Protein AF-A0A2W2JR03-F1 (afdb_monomer_lite)

Structure (mmCIF, N/CA/C/O backbone):
data_AF-A0A2W2JR03-F1
#
_entry.id   AF-A0A2W2JR03-F1
#
loop_
_atom_site.gro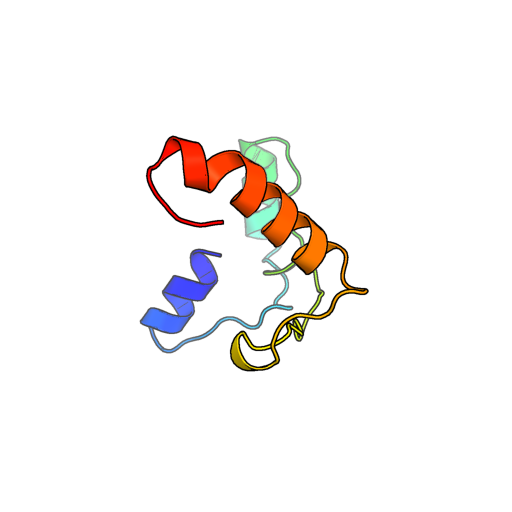up_PDB
_atom_site.id
_atom_site.type_symbol
_atom_site.label_atom_id
_atom_site.label_alt_id
_atom_site.label_comp_id
_atom_site.label_asym_id
_atom_site.label_entity_id
_atom_site.label_seq_id
_atom_site.pdbx_PDB_ins_code
_atom_site.Cartn_x
_atom_site.Cartn_y
_atom_site.Cartn_z
_atom_site.occupancy
_atom_site.B_iso_or_equiv
_atom_site.auth_seq_id
_atom_site.auth_comp_id
_atom_site.auth_asym_id
_atom_site.auth_atom_id
_atom_site.pdbx_PDB_model_num
ATOM 1 N N . SER A 1 1 ? -5.460 -3.023 5.058 1.00 74.94 1 SER A N 1
ATOM 2 C CA . SER A 1 1 ? -5.589 -3.997 3.951 1.00 74.94 1 SER A CA 1
ATOM 3 C C . SER A 1 1 ? -6.225 -5.327 4.361 1.00 74.94 1 SER A C 1
ATOM 5 O O . SER A 1 1 ? -7.278 -5.638 3.825 1.00 74.94 1 SER A O 1
ATOM 7 N N . TRP A 1 2 ? -5.691 -6.094 5.327 1.00 92.12 2 TRP A N 1
ATOM 8 C CA . TRP A 1 2 ? -6.256 -7.413 5.698 1.00 92.12 2 TRP A CA 1
ATOM 9 C C . TRP A 1 2 ? -7.728 -7.404 6.126 1.00 92.12 2 TRP A C 1
ATOM 11 O O . TRP A 1 2 ? -8.487 -8.262 5.693 1.00 92.12 2 TRP A O 1
ATOM 21 N N . THR A 1 3 ? -8.163 -6.417 6.910 1.00 93.50 3 THR A N 1
ATOM 22 C CA . THR A 1 3 ? -9.569 -6.308 7.333 1.00 93.50 3 THR A CA 1
ATOM 23 C C . THR A 1 3 ? -10.533 -6.175 6.152 1.00 93.50 3 THR A C 1
ATOM 25 O O . THR A 1 3 ? -11.594 -6.790 6.169 1.00 93.50 3 THR A O 1
ATOM 28 N N . HIS A 1 4 ? -10.156 -5.433 5.101 1.00 93.69 4 HIS A N 1
ATOM 29 C CA . HIS A 1 4 ? -10.960 -5.361 3.877 1.00 93.69 4 HIS A CA 1
ATOM 30 C C . HIS A 1 4 ? -11.020 -6.717 3.171 1.00 93.69 4 HIS A C 1
ATOM 32 O O . HIS A 1 4 ? -12.103 -7.127 2.772 1.00 93.69 4 HIS A O 1
ATOM 38 N N . LEU A 1 5 ? -9.891 -7.435 3.067 1.00 95.38 5 LEU A N 1
ATOM 39 C CA . LEU A 1 5 ? -9.857 -8.775 2.466 1.00 95.38 5 LEU A CA 1
ATOM 40 C C . LEU A 1 5 ? -10.758 -9.757 3.215 1.00 95.38 5 LEU A C 1
ATOM 42 O O . LEU A 1 5 ? -11.518 -10.485 2.586 1.00 95.38 5 LEU A O 1
ATOM 46 N N . VAL A 1 6 ? -10.719 -9.744 4.550 1.00 97.00 6 VAL A N 1
ATOM 47 C CA . VAL A 1 6 ? -11.617 -10.561 5.377 1.00 97.00 6 VAL A CA 1
ATOM 48 C C . VAL A 1 6 ? -13.072 -10.175 5.127 1.00 97.00 6 VAL A C 1
ATOM 50 O O . VAL A 1 6 ? -13.884 -11.060 4.884 1.00 97.00 6 VAL A O 1
ATOM 53 N N . GLY A 1 7 ? -13.394 -8.877 5.125 1.00 96.69 7 GLY A N 1
ATOM 54 C CA . GLY A 1 7 ? -14.739 -8.379 4.825 1.00 96.69 7 GLY A CA 1
ATOM 55 C C . GLY A 1 7 ? -15.258 -8.871 3.474 1.00 96.69 7 GLY A C 1
ATOM 56 O O . GLY A 1 7 ? -16.357 -9.412 3.394 1.00 96.69 7 GLY A O 1
ATOM 57 N N . ILE A 1 8 ? -14.440 -8.772 2.424 1.00 96.69 8 ILE A N 1
ATOM 58 C CA . ILE A 1 8 ? -14.762 -9.291 1.088 1.00 96.69 8 ILE A CA 1
ATOM 59 C C . ILE A 1 8 ? -14.985 -10.808 1.132 1.00 96.69 8 ILE A C 1
ATOM 61 O O . ILE A 1 8 ? -16.004 -11.287 0.640 1.00 96.69 8 ILE A O 1
ATOM 65 N N . ALA A 1 9 ? -14.075 -11.558 1.760 1.00 97.94 9 ALA A N 1
ATOM 66 C CA . ALA A 1 9 ? -14.150 -13.016 1.833 1.00 97.94 9 ALA A CA 1
ATOM 67 C C . ALA A 1 9 ? -15.420 -13.519 2.542 1.00 97.94 9 ALA A C 1
ATOM 69 O O . ALA A 1 9 ? -15.937 -14.575 2.187 1.00 97.94 9 ALA A O 1
ATOM 70 N N . VAL A 1 10 ? -15.947 -12.763 3.513 1.00 98.06 10 VAL A N 1
ATOM 71 C CA . VAL A 1 10 ? -17.198 -13.098 4.220 1.00 98.06 10 VAL A CA 1
ATOM 72 C C . VAL A 1 10 ? -18.444 -12.433 3.619 1.00 98.06 10 VAL A C 1
ATOM 74 O O . VAL A 1 10 ? -19.515 -12.481 4.224 1.00 98.06 10 VAL A O 1
ATOM 77 N N . GLY A 1 11 ? -18.326 -11.785 2.456 1.00 97.50 11 GLY A N 1
ATOM 78 C CA . GLY A 1 11 ? -19.444 -11.115 1.781 1.00 97.50 11 GLY A CA 1
ATOM 79 C C . GLY A 1 11 ? -19.953 -9.857 2.496 1.00 97.50 11 GLY A C 1
ATOM 80 O O . GLY A 1 11 ? -21.095 -9.452 2.300 1.00 97.50 11 GLY A O 1
ATOM 81 N N . ARG A 1 12 ? -19.126 -9.243 3.348 1.00 97.25 12 ARG A N 1
ATOM 82 C CA . ARG A 1 12 ? -19.403 -7.986 4.060 1.00 97.25 12 ARG A CA 1
ATOM 83 C C . ARG A 1 12 ? -18.249 -7.003 3.842 1.00 97.25 12 ARG A C 1
ATOM 85 O O . ARG A 1 12 ? -17.432 -6.816 4.750 1.00 97.25 12 ARG A O 1
ATOM 92 N N . PRO A 1 13 ? -18.124 -6.419 2.637 1.00 95.50 13 PRO A N 1
ATOM 93 C CA . PRO A 1 13 ? -17.077 -5.443 2.365 1.00 95.50 13 PRO A CA 1
ATOM 94 C C . PRO A 1 13 ? -17.173 -4.264 3.342 1.00 95.50 13 PRO A C 1
ATOM 96 O O . PRO A 1 13 ? -18.260 -3.837 3.724 1.00 95.50 13 PRO A O 1
ATOM 99 N N . VAL A 1 14 ? -16.014 -3.765 3.770 1.00 94.06 14 VAL A N 1
ATOM 100 C CA . VAL A 1 14 ? -15.912 -2.578 4.627 1.00 94.06 14 VAL A CA 1
ATOM 101 C C . VAL A 1 14 ? -15.659 -1.371 3.738 1.00 94.06 14 VAL A C 1
ATOM 103 O O . VAL A 1 14 ? -14.718 -1.400 2.942 1.00 94.06 14 VAL A O 1
ATOM 106 N N . GLU A 1 15 ? -16.453 -0.313 3.902 1.00 93.44 15 GLU A N 1
ATOM 107 C CA . GLU A 1 15 ? -16.271 0.922 3.138 1.00 93.44 15 GLU A CA 1
ATOM 108 C C . GLU A 1 15 ? -14.904 1.562 3.446 1.00 93.44 15 GLU A C 1
ATOM 110 O O . GLU A 1 15 ? -14.551 1.692 4.626 1.00 93.44 15 GLU A O 1
ATOM 115 N N . PRO A 1 16 ? -14.126 1.985 2.431 1.00 92.00 16 PRO A N 1
ATOM 116 C CA . PRO A 1 16 ? -12.792 2.575 2.600 1.00 92.00 16 PRO A CA 1
ATOM 117 C C . PRO A 1 16 ? -12.729 3.762 3.562 1.00 92.00 16 PRO A C 1
ATOM 119 O O . PRO A 1 16 ? -11.741 3.936 4.279 1.00 92.00 16 PRO A O 1
ATOM 122 N N . GLU A 1 17 ? -13.784 4.569 3.610 1.00 93.25 17 GLU A N 1
ATOM 123 C CA . GLU A 1 17 ? -13.850 5.762 4.457 1.00 93.25 17 GLU A CA 1
ATOM 124 C C . GLU A 1 17 ? -14.365 5.483 5.875 1.00 93.25 17 GLU A C 1
ATOM 126 O O . GLU A 1 17 ? -14.427 6.403 6.695 1.00 93.25 17 GLU A O 1
ATOM 131 N N . THR A 1 18 ? -14.699 4.225 6.190 1.00 94.50 18 THR A N 1
ATOM 132 C CA . THR A 1 18 ? -15.207 3.824 7.508 1.00 94.50 18 THR A CA 1
ATOM 133 C C . THR A 1 18 ? -14.267 4.305 8.608 1.00 94.50 18 THR A C 1
ATOM 135 O O . THR A 1 18 ? -13.063 4.035 8.580 1.00 94.50 18 THR A O 1
ATOM 138 N N . VAL A 1 19 ? -14.818 5.010 9.596 1.00 95.44 19 VAL A N 1
ATOM 139 C CA . VAL A 1 19 ? -14.066 5.467 10.768 1.00 95.44 19 VAL A CA 1
ATOM 140 C C . VAL A 1 19 ? -13.703 4.266 11.632 1.00 95.44 19 VAL A C 1
ATOM 142 O O . VAL A 1 19 ? -14.559 3.445 11.966 1.00 95.44 19 VAL A O 1
ATOM 145 N N . ILE A 1 20 ? -12.432 4.176 12.020 1.00 95.38 20 ILE A N 1
ATOM 146 C CA . ILE A 1 20 ? -11.981 3.114 12.915 1.00 95.38 20 ILE A CA 1
ATOM 147 C C . ILE A 1 20 ? -12.511 3.395 14.328 1.00 95.38 20 ILE A C 1
ATOM 149 O O . ILE A 1 20 ? -12.306 4.510 14.833 1.00 95.38 20 ILE A O 1
ATOM 153 N N . PRO A 1 21 ? -13.150 2.403 14.986 1.00 95.62 21 PRO A N 1
ATOM 154 C CA . PRO A 1 21 ? -13.698 2.564 16.326 1.00 95.62 21 PRO A CA 1
ATOM 155 C C . PRO A 1 21 ? -12.679 3.141 17.311 1.00 95.62 21 PRO A C 1
ATOM 157 O O . PRO A 1 21 ? -11.543 2.672 17.398 1.00 95.62 21 PRO A O 1
ATOM 160 N N . GLU A 1 22 ? -13.105 4.143 18.080 1.00 96.50 22 GLU A N 1
ATOM 161 C CA . GLU A 1 22 ? -12.256 4.821 19.067 1.00 96.50 22 GLU A CA 1
ATOM 162 C C . GLU A 1 22 ? -11.674 3.834 20.085 1.00 96.50 22 GLU A C 1
ATOM 164 O O . GLU A 1 22 ? -10.476 3.870 20.339 1.00 96.50 22 GLU A O 1
ATOM 169 N N . SER A 1 23 ? -12.476 2.894 20.593 1.00 97.50 23 SER A N 1
ATOM 170 C CA . SER A 1 23 ? -12.020 1.879 21.554 1.00 97.50 23 SER A CA 1
ATOM 171 C C . SER A 1 23 ? -10.849 1.049 21.024 1.00 97.50 23 SER A C 1
ATOM 173 O O . SER A 1 23 ? -9.890 0.786 21.744 1.00 97.50 23 SER A O 1
ATOM 175 N N . TRP A 1 24 ? -10.884 0.683 19.743 1.00 95.88 24 TRP A N 1
ATOM 176 C CA . TRP A 1 24 ? -9.782 -0.029 19.106 1.00 95.88 24 TRP A CA 1
ATOM 177 C C . TRP A 1 24 ? -8.545 0.865 18.953 1.00 95.88 24 TRP A C 1
ATOM 179 O O . TRP A 1 24 ? -7.430 0.420 19.222 1.00 95.88 24 TRP A O 1
ATOM 189 N N . ARG A 1 25 ? -8.715 2.142 18.573 1.00 96.69 25 ARG A N 1
ATOM 190 C CA . ARG A 1 25 ? -7.592 3.095 18.468 1.00 96.69 25 ARG A CA 1
ATOM 191 C C . ARG A 1 25 ? -6.932 3.351 19.824 1.00 96.69 25 ARG A C 1
ATOM 193 O O . ARG A 1 25 ? -5.705 3.428 19.890 1.00 96.69 25 ARG A O 1
ATOM 200 N N . GLN A 1 26 ? -7.723 3.425 20.892 1.00 97.75 26 GLN A N 1
ATOM 201 C CA . GLN A 1 26 ? -7.231 3.529 22.267 1.00 97.75 26 GLN A CA 1
ATOM 202 C C . GLN A 1 26 ? -6.426 2.295 22.671 1.00 97.75 26 GLN A C 1
ATOM 204 O O . GLN A 1 26 ? -5.345 2.439 23.236 1.00 97.75 26 GLN A O 1
ATOM 209 N N . GLU A 1 27 ? -6.898 1.097 22.322 1.00 97.69 27 GLU A N 1
ATOM 210 C CA . GLU A 1 27 ? -6.183 -0.152 22.597 1.00 97.69 27 GLU A CA 1
ATOM 211 C C . GLU A 1 27 ? -4.829 -0.212 21.876 1.00 97.69 27 GLU A C 1
ATOM 213 O O . GLU A 1 27 ? -3.815 -0.584 22.470 1.00 97.69 27 GLU A O 1
ATOM 218 N N . VAL A 1 28 ? -4.781 0.205 20.606 1.00 96.94 28 VAL A N 1
ATOM 219 C CA . VAL A 1 28 ? -3.518 0.316 19.861 1.00 96.94 28 VAL A CA 1
ATOM 220 C C . VAL A 1 28 ? -2.569 1.269 20.572 1.00 96.94 28 VAL A C 1
ATOM 222 O O . VAL A 1 28 ? -1.436 0.889 20.860 1.00 96.94 28 VAL A O 1
ATOM 225 N N . PHE A 1 29 ? -3.034 2.470 20.923 1.00 97.94 29 PHE A N 1
ATOM 226 C CA . PHE A 1 29 ? -2.198 3.446 21.613 1.00 97.94 29 PHE A CA 1
ATOM 227 C C . PHE A 1 29 ? -1.707 2.935 22.974 1.00 97.94 29 PHE A C 1
ATOM 229 O O . PHE A 1 29 ? -0.538 3.117 23.311 1.00 97.94 29 PHE A O 1
ATOM 236 N N . ALA A 1 30 ? -2.557 2.252 23.743 1.00 98.31 30 ALA A N 1
ATOM 237 C CA . ALA A 1 30 ? -2.178 1.669 25.026 1.00 98.31 30 ALA A CA 1
ATOM 238 C C . ALA A 1 30 ? -1.040 0.642 24.882 1.00 98.31 30 ALA A C 1
ATOM 240 O O . ALA A 1 30 ? -0.129 0.620 25.712 1.00 98.31 30 ALA A O 1
ATOM 241 N N . ARG A 1 31 ? -1.057 -0.167 23.813 1.00 98.25 31 ARG A N 1
ATOM 242 C CA . ARG A 1 31 ? -0.062 -1.223 23.563 1.00 98.25 31 ARG A CA 1
ATOM 243 C C . ARG A 1 31 ? 1.217 -0.734 22.896 1.00 98.25 31 ARG A C 1
ATOM 245 O O . ARG A 1 31 ? 2.288 -1.247 23.199 1.00 98.25 31 ARG A O 1
ATOM 252 N N . THR A 1 32 ? 1.112 0.203 21.959 1.00 98.06 32 THR A N 1
ATOM 253 C CA . THR A 1 32 ? 2.228 0.573 21.073 1.00 98.06 32 THR A CA 1
ATOM 254 C C . THR A 1 32 ? 2.726 1.996 21.289 1.00 98.06 32 THR A C 1
ATOM 256 O O . THR A 1 32 ? 3.798 2.338 20.796 1.00 98.06 32 THR A O 1
ATOM 259 N N . ARG A 1 33 ? 1.959 2.839 21.999 1.00 97.62 33 ARG A N 1
ATOM 260 C CA . ARG A 1 33 ? 2.164 4.296 22.110 1.00 97.62 33 ARG A CA 1
ATOM 261 C C . ARG A 1 33 ? 2.188 5.023 20.762 1.00 97.62 33 ARG A C 1
ATOM 263 O O . ARG A 1 33 ? 2.656 6.155 20.680 1.00 97.62 33 ARG A O 1
ATOM 270 N N . GLN A 1 34 ? 1.645 4.401 19.718 1.00 97.44 34 GLN A N 1
ATOM 271 C CA . GLN A 1 34 ? 1.476 4.993 18.395 1.00 97.44 34 GLN A CA 1
ATOM 272 C C . GLN A 1 34 ? -0.001 5.264 18.125 1.00 97.44 34 GLN A C 1
ATOM 274 O O . GLN A 1 34 ? -0.878 4.518 18.564 1.00 97.44 34 GLN A O 1
ATOM 279 N N . LEU A 1 35 ? -0.281 6.337 17.387 1.00 94.81 35 LEU A N 1
ATOM 280 C CA . LEU A 1 35 ? -1.633 6.609 16.914 1.00 94.81 35 LEU A CA 1
ATOM 281 C C . LEU A 1 35 ? -1.978 5.638 15.783 1.00 94.81 35 LEU A C 1
ATOM 283 O O . LEU A 1 35 ? -1.229 5.504 14.816 1.00 94.81 35 LEU A O 1
ATOM 287 N N . GLY A 1 36 ? -3.121 4.967 15.912 1.00 91.81 36 GLY A N 1
ATOM 288 C CA . GLY A 1 36 ? -3.689 4.177 14.827 1.00 91.81 36 GLY A CA 1
ATOM 289 C C . GLY A 1 36 ? -4.291 5.062 13.725 1.00 91.81 36 GLY A C 1
ATOM 290 O O . GLY A 1 36 ? -4.577 6.239 13.961 1.00 91.81 36 GLY A O 1
ATOM 291 N N . PRO A 1 37 ? -4.529 4.504 12.528 1.00 92.75 37 PRO A N 1
ATOM 292 C CA . PRO A 1 37 ? -5.224 5.220 11.463 1.00 92.75 37 PRO A CA 1
ATOM 293 C C . PRO A 1 37 ? -6.645 5.614 11.894 1.00 92.75 37 PRO A C 1
ATOM 295 O O . PRO A 1 37 ? -7.297 4.890 12.640 1.00 92.75 37 PRO A O 1
ATOM 298 N N . MET A 1 38 ? -7.134 6.765 11.425 1.00 93.75 38 MET A N 1
ATOM 299 C CA . MET A 1 38 ? -8.472 7.275 11.777 1.00 93.75 38 MET A CA 1
ATOM 300 C C . MET A 1 38 ? -9.596 6.618 10.974 1.00 93.75 38 MET A C 1
ATOM 302 O O . MET A 1 38 ? -10.727 6.511 11.449 1.00 93.75 38 MET A O 1
ATOM 306 N N . ARG A 1 39 ? -9.288 6.196 9.749 1.00 93.88 39 ARG A N 1
ATOM 307 C CA . ARG A 1 39 ? -10.207 5.557 8.809 1.00 93.88 39 ARG A CA 1
ATOM 308 C C . ARG A 1 39 ? -9.569 4.291 8.252 1.00 93.88 39 ARG A C 1
ATOM 310 O O . ARG A 1 39 ? -8.369 4.069 8.409 1.00 93.88 39 ARG A O 1
ATOM 317 N N . MET A 1 40 ? -10.384 3.463 7.616 1.00 93.50 40 MET A N 1
ATOM 318 C CA . MET A 1 40 ? -9.958 2.190 7.036 1.00 93.50 40 MET A CA 1
ATOM 319 C C . MET A 1 40 ? -8.989 2.347 5.846 1.00 93.50 40 MET A C 1
ATOM 321 O O . MET A 1 40 ? -8.216 1.431 5.557 1.00 93.50 40 MET A O 1
ATOM 325 N N . THR A 1 41 ? -8.967 3.531 5.227 1.00 91.44 41 THR A N 1
ATOM 326 C CA . THR A 1 41 ? -7.989 3.981 4.223 1.00 91.44 41 THR A CA 1
ATOM 327 C C . THR A 1 41 ? -7.520 5.413 4.513 1.00 91.44 41 THR A C 1
ATOM 329 O O . THR A 1 41 ? -7.941 6.035 5.490 1.00 91.44 41 THR A O 1
ATOM 332 N N . ASP A 1 42 ? -6.636 5.949 3.674 1.00 88.44 42 ASP A N 1
ATOM 333 C CA . ASP A 1 42 ? -6.092 7.309 3.774 1.00 88.44 42 ASP A CA 1
ATOM 334 C C . ASP A 1 42 ? -7.056 8.410 3.282 1.00 88.44 42 ASP A C 1
ATOM 336 O O . ASP A 1 42 ? -6.690 9.584 3.250 1.00 88.44 42 ASP A O 1
ATOM 340 N N . GLY A 1 43 ? -8.291 8.049 2.916 1.00 84.19 43 GLY A N 1
ATOM 341 C CA . GLY A 1 43 ? -9.300 8.984 2.417 1.00 84.19 43 GLY A CA 1
ATOM 342 C C . GLY A 1 43 ? -9.118 9.379 0.952 1.00 84.19 43 GLY A C 1
ATOM 343 O O . GLY A 1 43 ? -9.834 10.255 0.476 1.00 84.19 43 GLY A O 1
ATOM 344 N N . ARG A 1 44 ? -8.194 8.747 0.216 1.00 84.88 44 ARG A N 1
ATOM 345 C CA . ARG A 1 44 ? -8.101 8.888 -1.241 1.00 84.88 44 ARG A CA 1
ATOM 346 C C . ARG A 1 44 ? -8.997 7.848 -1.905 1.00 84.88 44 ARG A C 1
ATOM 348 O O . ARG A 1 44 ? -8.516 6.849 -2.427 1.00 84.88 44 ARG A O 1
ATOM 355 N N . TRP A 1 45 ? -10.307 8.066 -1.842 1.00 85.19 45 TRP A N 1
ATOM 356 C CA . TRP A 1 45 ? -11.296 7.190 -2.466 1.00 85.19 45 TRP A CA 1
ATOM 357 C C . TRP A 1 45 ? -12.300 7.990 -3.319 1.00 85.19 45 TRP A C 1
ATOM 359 O O . TRP A 1 45 ? -12.709 9.070 -2.894 1.00 85.19 45 TRP A O 1
ATOM 369 N N . PRO A 1 46 ? -12.723 7.489 -4.496 1.00 87.88 46 PRO A N 1
ATOM 370 C CA . PRO A 1 46 ? -12.201 6.307 -5.184 1.00 87.88 46 PRO A CA 1
ATOM 371 C C . PRO A 1 46 ? -10.751 6.518 -5.630 1.00 87.88 46 PRO A C 1
ATOM 373 O O . PRO A 1 46 ? -10.379 7.602 -6.079 1.00 87.88 46 PRO A O 1
ATOM 376 N N . VAL A 1 47 ? -9.923 5.481 -5.495 1.00 85.12 47 VAL A N 1
ATOM 377 C CA . VAL A 1 47 ? -8.600 5.500 -6.128 1.00 85.12 47 VAL A CA 1
ATOM 378 C C . VAL A 1 47 ? -8.838 5.397 -7.630 1.00 85.12 47 VAL A C 1
ATOM 380 O O . VAL A 1 47 ? -9.583 4.526 -8.073 1.00 85.12 47 VAL A O 1
ATOM 383 N N . SER A 1 48 ? -8.223 6.278 -8.409 1.00 86.19 48 SER A N 1
ATOM 384 C CA . SER A 1 48 ? -8.134 6.127 -9.857 1.00 86.19 48 SER A CA 1
ATOM 385 C C . SER A 1 48 ? -6.729 5.678 -10.230 1.00 86.19 48 SER A C 1
ATOM 387 O O . SER A 1 48 ? -5.736 6.104 -9.637 1.00 86.19 48 SER A O 1
ATOM 389 N N . TRP A 1 49 ? -6.649 4.792 -11.209 1.00 84.00 49 TRP A N 1
ATOM 390 C CA . TRP A 1 49 ? -5.403 4.345 -11.811 1.00 84.00 49 TRP A CA 1
ATOM 391 C C . TRP A 1 49 ? -5.648 4.098 -13.297 1.00 84.00 49 TRP A C 1
ATOM 393 O O . TRP A 1 49 ? -6.787 3.879 -13.715 1.00 84.00 49 TRP A O 1
ATOM 403 N N . ALA A 1 50 ? -4.585 4.168 -14.093 1.00 84.88 50 ALA A N 1
ATOM 404 C CA . ALA A 1 50 ? -4.649 3.746 -15.482 1.00 84.88 50 ALA A CA 1
ATOM 405 C C . ALA A 1 50 ? -4.692 2.212 -15.538 1.00 84.88 50 ALA A C 1
ATOM 407 O O . ALA A 1 50 ? -3.901 1.537 -14.875 1.00 84.88 50 ALA A O 1
ATOM 408 N N . GLU A 1 51 ? -5.633 1.673 -16.313 1.00 86.56 51 GLU A N 1
ATOM 409 C CA . GLU A 1 51 ? -5.637 0.260 -16.703 1.00 86.56 51 GLU A CA 1
ATOM 410 C C . GLU A 1 51 ? -4.326 -0.066 -17.428 1.00 86.56 51 GLU A C 1
ATOM 412 O O . GLU A 1 51 ? -3.755 0.787 -18.111 1.00 86.56 51 GLU A O 1
ATOM 417 N N . TRP A 1 52 ? -3.858 -1.308 -17.327 1.00 79.56 52 TRP A N 1
ATOM 418 C CA . TRP A 1 52 ? -2.626 -1.717 -18.008 1.00 79.56 52 TRP A CA 1
ATOM 419 C C . TRP A 1 52 ? -2.742 -1.562 -19.535 1.00 79.56 52 TRP A C 1
ATOM 421 O O . TRP A 1 52 ? -1.798 -1.178 -20.225 1.00 79.56 52 TRP A O 1
ATOM 431 N N . GLU A 1 53 ? -3.937 -1.809 -20.061 1.00 89.38 5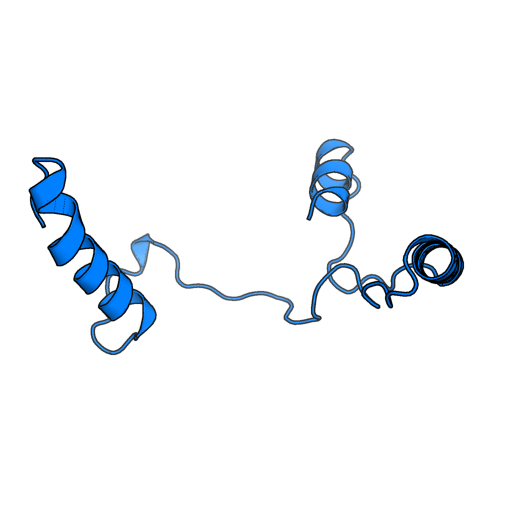3 GLU A N 1
ATOM 432 C 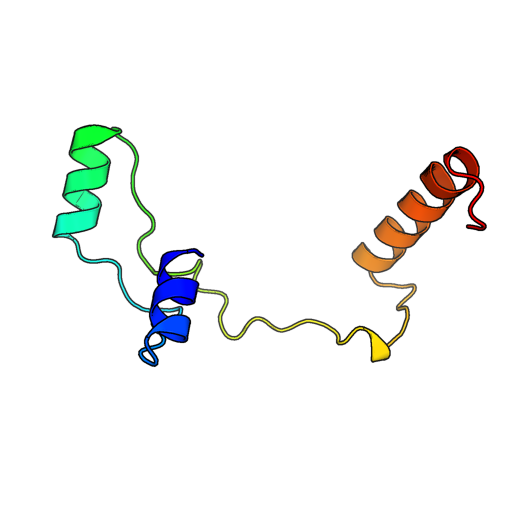CA . GLU A 1 53 ? -4.310 -1.701 -21.467 1.00 89.38 53 GLU A CA 1
ATOM 433 C C . GLU A 1 53 ? -4.338 -0.254 -21.979 1.00 89.38 53 GLU A C 1
ATOM 435 O O . GLU A 1 53 ? -4.369 -0.049 -23.193 1.00 89.38 53 GLU A O 1
ATOM 440 N N . ALA A 1 54 ? -4.289 0.749 -21.093 1.00 87.69 54 ALA A N 1
ATOM 441 C CA . ALA A 1 54 ? -4.200 2.158 -21.483 1.00 87.69 54 ALA A CA 1
ATOM 442 C C . ALA A 1 54 ? -2.872 2.494 -22.189 1.00 87.69 54 ALA A C 1
ATOM 444 O O . ALA A 1 54 ? -2.770 3.519 -22.865 1.00 87.69 54 ALA A O 1
ATOM 445 N N . GLY A 1 55 ? -1.882 1.602 -22.095 1.00 86.62 55 GLY A N 1
ATOM 446 C CA . GLY A 1 55 ? -0.595 1.743 -22.754 1.00 86.62 55 GLY A CA 1
ATOM 447 C C . GLY A 1 55 ? 0.374 2.633 -21.982 1.00 86.62 55 GLY A C 1
ATOM 448 O O . GLY A 1 55 ? 0.151 2.986 -20.831 1.00 86.62 55 GLY A O 1
ATOM 449 N N . TYR A 1 56 ? 1.489 2.938 -22.638 1.00 85.25 56 TYR A N 1
ATOM 450 C CA . TYR A 1 56 ? 2.590 3.711 -22.071 1.00 85.25 56 TYR A CA 1
ATOM 451 C C . TYR A 1 56 ? 2.409 5.212 -22.332 1.00 85.25 56 TYR A C 1
ATOM 453 O O . TYR A 1 56 ? 2.276 5.616 -23.491 1.00 85.25 56 TYR A O 1
ATOM 461 N N . ASP A 1 57 ? 2.494 6.027 -21.281 1.00 89.75 57 ASP A N 1
ATOM 462 C CA . ASP A 1 57 ? 2.556 7.486 -21.354 1.00 89.75 57 ASP A CA 1
ATOM 463 C C . ASP A 1 57 ? 4.006 7.983 -21.150 1.00 89.75 57 ASP A C 1
ATOM 465 O O . ASP A 1 57 ? 4.544 7.945 -20.039 1.00 89.75 57 ASP A O 1
ATOM 469 N N . PRO A 1 58 ? 4.673 8.514 -22.195 1.00 88.94 58 PRO A N 1
ATOM 470 C CA . PRO A 1 58 ? 6.029 9.039 -22.074 1.00 88.94 58 PRO A CA 1
ATOM 471 C C . PRO A 1 58 ? 6.159 10.270 -21.175 1.00 88.94 58 PRO A C 1
ATOM 473 O O . PRO A 1 58 ? 7.282 10.582 -20.767 1.00 88.94 58 PRO A O 1
ATOM 476 N N . ALA A 1 59 ? 5.069 10.979 -20.876 1.00 92.69 59 ALA A N 1
ATOM 477 C CA . ALA A 1 59 ? 5.064 12.088 -19.928 1.00 92.69 59 ALA A CA 1
ATOM 478 C C . ALA A 1 59 ? 4.858 11.627 -18.473 1.00 92.69 59 ALA A C 1
ATOM 480 O O . ALA A 1 59 ? 5.184 12.387 -17.554 1.00 92.69 59 ALA A O 1
ATOM 481 N N . ASP A 1 60 ? 4.380 10.399 -18.246 1.00 91.81 60 ASP A N 1
ATOM 482 C CA . ASP A 1 60 ? 4.179 9.862 -16.903 1.00 91.81 60 ASP A CA 1
ATOM 483 C C . ASP A 1 60 ? 5.521 9.446 -16.274 1.00 91.81 60 ASP A C 1
ATOM 485 O O . ASP A 1 60 ? 6.317 8.663 -16.802 1.00 91.81 60 ASP A O 1
ATOM 489 N N . ARG A 1 61 ? 5.781 9.992 -15.084 1.00 92.88 61 ARG A N 1
ATOM 490 C CA . ARG A 1 61 ? 6.980 9.699 -14.296 1.00 92.88 61 ARG A CA 1
ATOM 491 C C . ARG A 1 61 ? 7.026 8.249 -13.815 1.00 92.88 61 ARG A C 1
ATOM 493 O O . ARG A 1 61 ? 8.126 7.720 -13.656 1.00 92.88 61 ARG A O 1
ATOM 500 N N . LEU A 1 62 ? 5.879 7.624 -13.545 1.00 90.75 62 LEU A N 1
ATOM 501 C CA . LEU A 1 62 ? 5.794 6.216 -13.157 1.00 90.75 62 LEU A CA 1
ATOM 502 C C . LEU A 1 62 ? 6.250 5.325 -14.312 1.00 90.75 62 LEU A C 1
ATOM 504 O O . LEU A 1 62 ? 7.127 4.482 -14.132 1.00 90.75 62 LEU A O 1
ATOM 508 N N . ASP A 1 63 ? 5.736 5.583 -15.505 1.00 91.62 63 ASP A N 1
ATOM 509 C CA . ASP A 1 63 ? 6.078 4.854 -16.721 1.00 91.62 63 ASP A CA 1
ATOM 510 C C . ASP A 1 63 ? 7.552 5.020 -17.105 1.00 91.62 63 ASP A C 1
ATOM 512 O O . ASP A 1 63 ? 8.250 4.047 -17.419 1.00 91.62 63 ASP A O 1
ATOM 516 N N . GLN A 1 64 ? 8.083 6.240 -16.990 1.00 94.81 64 GLN A N 1
ATOM 517 C CA . GLN A 1 64 ? 9.517 6.499 -17.128 1.00 94.81 64 GLN A CA 1
ATOM 518 C C . GLN A 1 64 ? 10.350 5.698 -16.115 1.00 94.81 64 GLN A C 1
ATOM 520 O O . GLN A 1 64 ? 11.382 5.125 -16.484 1.00 94.81 64 GLN A O 1
ATOM 525 N N . ALA A 1 65 ? 9.913 5.629 -14.853 1.00 95.69 65 ALA A N 1
ATOM 526 C CA . ALA A 1 65 ? 10.598 4.867 -13.812 1.00 95.69 65 ALA A CA 1
ATOM 527 C C . ALA A 1 65 ? 10.563 3.357 -14.095 1.00 95.69 65 ALA A C 1
ATOM 529 O O . ALA A 1 65 ? 11.607 2.707 -14.017 1.00 95.69 65 ALA A O 1
ATOM 530 N N . ILE A 1 66 ? 9.412 2.812 -14.505 1.00 91.56 66 ILE A N 1
ATOM 531 C CA . ILE A 1 66 ? 9.267 1.404 -14.899 1.00 91.56 66 ILE A CA 1
ATOM 532 C C . ILE A 1 66 ? 10.240 1.071 -16.035 1.00 91.56 66 ILE A C 1
ATOM 534 O O . ILE A 1 66 ? 10.995 0.101 -15.933 1.00 91.56 66 ILE A O 1
ATOM 538 N N . LEU A 1 67 ? 10.291 1.885 -17.096 1.00 93.25 67 LEU A N 1
ATOM 539 C CA . LEU A 1 67 ? 11.223 1.668 -18.206 1.00 93.25 67 LEU A CA 1
ATOM 540 C C . LEU A 1 67 ? 12.689 1.753 -17.773 1.00 93.25 67 LEU A C 1
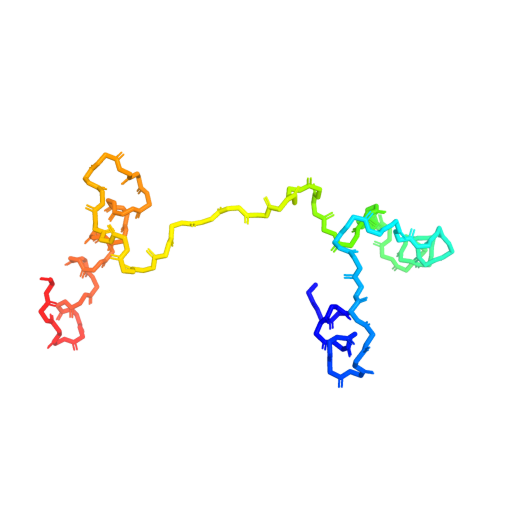ATOM 542 O O . LEU A 1 67 ? 13.506 0.943 -18.216 1.00 93.25 67 LEU A O 1
ATOM 546 N N . ALA A 1 68 ? 13.040 2.712 -16.914 1.00 95.94 68 ALA A N 1
ATOM 547 C CA . ALA A 1 68 ? 14.393 2.831 -16.381 1.00 95.94 68 ALA A CA 1
ATOM 548 C C . ALA A 1 68 ? 14.790 1.578 -15.581 1.00 95.94 68 ALA A C 1
ATOM 550 O O . ALA A 1 68 ? 15.876 1.033 -15.787 1.00 95.94 68 ALA A O 1
ATOM 551 N N . THR A 1 69 ? 13.892 1.068 -14.731 1.00 95.69 69 T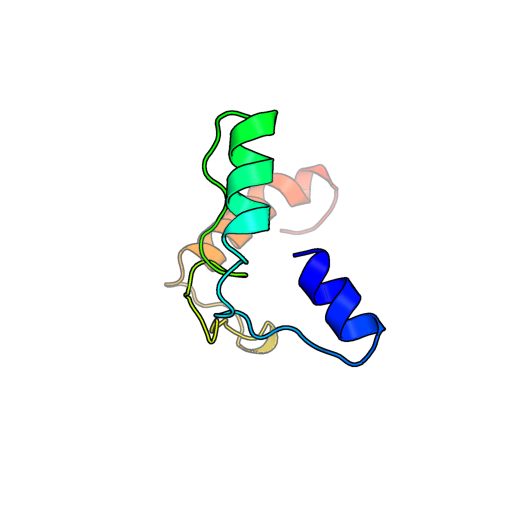HR A N 1
ATOM 552 C CA . THR A 1 69 ? 14.112 -0.175 -13.982 1.00 95.69 69 THR A CA 1
ATOM 553 C C . THR A 1 69 ? 14.265 -1.376 -14.911 1.00 95.69 69 THR A C 1
ATOM 555 O O . THR A 1 69 ? 15.201 -2.155 -14.735 1.00 95.69 69 THR A O 1
ATOM 558 N N . ARG A 1 70 ? 13.406 -1.521 -15.928 1.00 95.38 70 ARG A N 1
ATOM 559 C CA . ARG A 1 70 ? 13.504 -2.615 -16.909 1.00 95.38 70 ARG A CA 1
ATOM 560 C C . ARG A 1 70 ? 14.852 -2.599 -17.620 1.00 95.38 70 ARG A C 1
ATOM 562 O O . ARG A 1 70 ? 15.555 -3.605 -17.599 1.00 95.38 70 ARG A O 1
ATOM 569 N N . ARG A 1 71 ? 15.266 -1.441 -18.146 1.00 95.69 71 ARG A N 1
ATOM 570 C CA . ARG A 1 71 ? 16.567 -1.265 -18.815 1.00 95.69 71 ARG A CA 1
ATOM 571 C C . ARG A 1 71 ? 17.752 -1.625 -17.921 1.00 95.69 71 ARG A C 1
ATOM 573 O O . ARG A 1 71 ? 18.714 -2.208 -18.408 1.00 95.69 71 ARG A O 1
ATOM 580 N N . ALA A 1 72 ? 17.679 -1.302 -16.632 1.00 97.50 72 ALA A N 1
ATOM 581 C CA . ALA A 1 72 ? 18.751 -1.594 -15.686 1.00 97.50 72 ALA A CA 1
ATOM 582 C C . ALA A 1 72 ? 18.792 -3.069 -15.244 1.00 97.50 72 ALA A C 1
ATOM 584 O O . ALA A 1 72 ? 19.872 -3.624 -15.056 1.00 97.50 72 ALA A O 1
ATOM 585 N N . VAL A 1 73 ? 17.632 -3.706 -15.050 1.00 97.94 73 VAL A N 1
ATOM 586 C CA . VAL A 1 73 ? 17.536 -5.008 -14.363 1.00 97.94 73 VAL A CA 1
ATOM 587 C C . VAL A 1 73 ? 17.380 -6.182 -15.327 1.00 97.94 73 VAL A C 1
ATOM 589 O O . VAL A 1 73 ? 17.916 -7.257 -15.064 1.00 97.94 73 VAL A O 1
ATOM 592 N N . PHE A 1 74 ? 16.659 -6.017 -16.435 1.00 97.50 74 PHE A N 1
ATOM 593 C CA . PHE A 1 74 ? 16.309 -7.131 -17.322 1.00 97.50 74 PHE A CA 1
ATOM 594 C C . PHE A 1 74 ? 17.527 -7.814 -17.961 1.00 97.50 74 PHE A C 1
ATOM 596 O O . PHE A 1 74 ? 17.586 -9.048 -17.903 1.00 97.50 74 PHE A O 1
ATOM 603 N N . PRO A 1 75 ? 18.554 -7.082 -18.440 1.00 96.81 75 PRO A N 1
ATOM 604 C CA . PRO A 1 75 ? 19.766 -7.709 -18.967 1.00 96.81 75 PRO A CA 1
ATOM 605 C C . PRO A 1 75 ? 20.480 -8.600 -17.941 1.00 96.81 75 PRO A C 1
ATOM 607 O O . PRO A 1 75 ? 21.005 -9.654 -18.292 1.00 96.81 75 PRO A O 1
ATOM 610 N N . LEU A 1 76 ? 20.426 -8.238 -16.652 1.00 96.81 76 LEU A N 1
ATOM 611 C CA . LEU A 1 76 ? 21.013 -9.026 -15.558 1.00 96.81 76 LEU A CA 1
ATOM 612 C C . LEU A 1 76 ? 20.283 -10.358 -15.319 1.00 96.81 76 LEU A C 1
ATOM 614 O O . LEU A 1 76 ? 20.768 -11.210 -14.577 1.00 96.81 76 LEU A O 1
ATOM 618 N N . ARG A 1 77 ? 19.100 -10.532 -15.914 1.00 95.25 77 ARG A N 1
ATOM 619 C CA . ARG A 1 77 ? 18.257 -11.728 -15.815 1.00 95.25 77 ARG A CA 1
ATOM 620 C C . ARG A 1 77 ? 18.080 -12.440 -17.162 1.00 95.25 77 ARG A C 1
ATOM 622 O O . ARG A 1 77 ? 17.229 -13.316 -17.258 1.00 95.25 77 ARG A O 1
ATOM 629 N N . GLY A 1 78 ? 18.864 -12.080 -18.185 1.00 94.81 78 GLY A N 1
ATOM 630 C CA . GLY A 1 78 ? 18.758 -12.661 -19.530 1.00 94.81 78 GLY A CA 1
ATOM 631 C C . GLY A 1 78 ? 17.477 -12.273 -20.279 1.00 94.81 78 GLY A C 1
ATOM 632 O O . GLY A 1 78 ? 17.102 -12.945 -21.236 1.00 94.81 78 GLY A O 1
ATOM 633 N N . LEU A 1 79 ? 16.796 -11.213 -19.837 1.00 94.38 79 LEU A N 1
ATOM 634 C CA . LEU A 1 79 ? 15.584 -10.686 -20.458 1.00 94.38 79 LEU A CA 1
ATOM 635 C C . LEU A 1 79 ? 15.926 -9.488 -21.354 1.00 94.38 79 LEU A C 1
ATOM 637 O O . LEU A 1 79 ? 16.852 -8.727 -21.066 1.00 94.38 79 LEU A O 1
ATOM 641 N N . LEU A 1 80 ? 15.155 -9.305 -22.428 1.00 83.31 80 LEU A N 1
ATOM 642 C CA . LEU A 1 80 ? 15.247 -8.120 -23.285 1.00 83.31 80 LEU A CA 1
ATOM 643 C C . LEU A 1 80 ? 14.568 -6.929 -22.603 1.00 83.31 80 LEU A C 1
ATOM 645 O O . LEU A 1 80 ? 13.476 -7.085 -22.056 1.00 83.31 80 LEU A O 1
ATOM 649 N N . ALA A 1 81 ? 15.226 -5.769 -22.636 1.00 70.19 81 ALA A N 1
ATOM 650 C CA . ALA A 1 81 ? 14.733 -4.520 -22.053 1.00 70.19 81 ALA A CA 1
ATOM 651 C C . ALA A 1 81 ? 13.581 -3.910 -22.862 1.00 70.19 81 ALA A C 1
ATOM 653 O O . ALA A 1 81 ? 13.740 -3.798 -24.098 1.00 70.19 81 ALA A O 1
#

Secondary structure (DSSP, 8-state):
-HHHHHHHHTT-PPPTTPBPPHHHHHHHHHHHSSPPPSBSS-S--S-----GGG---TT-HHHHHHHHHHHHHSGGGT---

Ra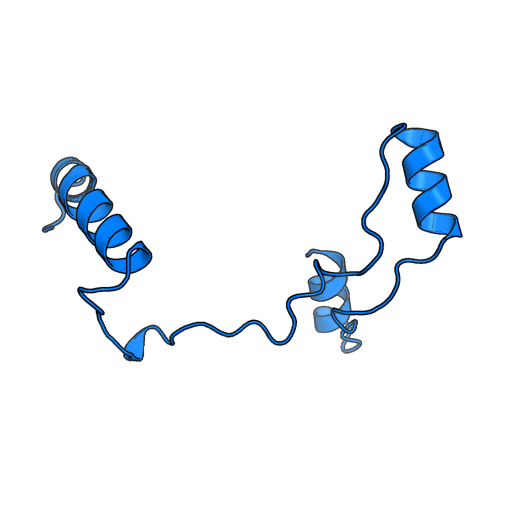dius of gyration: 19.77 Å; chains: 1; bounding box: 40×25×48 Å

Foldseek 3Di:
DVVQVVCVVVVRGDDQFAADDPVVQVVCCVPPVDGDDGTNHPPPPPDDDDDPVNDADPVDPVSVVVVVCCVVCQVVVVHDD

Sequence (81 aa):
SWTHLVGIAVGRPVEPETVIPESWRQEVFARTRQLGPMRMTDGRWPVSWAEWEAGYDPADRLDQAILATRRAVFPLRGLLA

pLDDT: mean 92.66, std 5.47, range [70.19, 98.31]